Protein AF-A0A2G2ZML7-F1 (afdb_monomer_lite)

Radius of gyration: 21.21 Å; chains: 1; bounding box: 37×50×52 Å

Sequence (142 aa):
MEIAFISLLSDGFGVLRYFAFGKNIKDIITTNLEQGLLSTFIQFSLCKNLFFTFPLMMNPIYELIVRRFCEERYCVWLRWLVVLIVTFIALVVPNFADFLSLVGRSVCIVLGFVLPALFHLISFKDELQWHGLVSDDALIVI

Organism: Capsicum annuum (NCBI:txid4072)

pLDDT: mean 81.9, std 10.49, range [55.62, 96.31]

Secondary structure (DSSP, 8-state):
-HHHHHHHHHHHHHHHHHHHHTT---SSGGGTS-SSHHHHHHHHHHHHHHHHHHHHHHHHHHHHHHHHH-SS---HHHHHHHHHHHHHHHHH-S-HHHHHHHHHHHHHHIIIIIHHHHHHHHHSTTT--HHHHHHHHHHHH-

Structure (mmCIF, N/CA/C/O backbone):
data_AF-A0A2G2ZML7-F1
#
_entry.id   AF-A0A2G2ZML7-F1
#
loop_
_atom_site.group_PDB
_atom_site.id
_atom_site.type_symbol
_atom_site.label_atom_id
_atom_site.label_alt_id
_atom_site.label_comp_id
_atom_site.label_asym_id
_atom_site.label_entity_id
_atom_site.label_seq_id
_atom_site.pdbx_PDB_ins_code
_atom_site.Cartn_x
_atom_site.Cartn_y
_atom_site.Cartn_z
_atom_site.occupancy
_atom_site.B_iso_or_equiv
_atom_site.auth_seq_id
_atom_site.auth_comp_id
_atom_site.auth_asym_id
_atom_site.auth_atom_id
_atom_site.pdbx_PDB_model_num
ATOM 1 N N . MET A 1 1 ? 9.895 -19.271 7.244 1.00 79.12 1 MET A N 1
ATOM 2 C CA . MET A 1 1 ? 9.397 -19.096 8.629 1.00 79.12 1 MET A CA 1
ATOM 3 C C . MET A 1 1 ? 8.696 -17.754 8.808 1.00 79.12 1 MET A C 1
ATOM 5 O O . MET A 1 1 ? 7.611 -17.741 9.365 1.00 79.12 1 MET A O 1
ATOM 9 N N . GLU A 1 2 ? 9.244 -16.657 8.283 1.00 92.31 2 GLU A N 1
ATOM 10 C CA . GLU A 1 2 ? 8.643 -15.316 8.388 1.00 92.31 2 GLU A CA 1
ATOM 11 C C . GLU A 1 2 ? 7.232 -15.209 7.781 1.00 92.31 2 GLU A C 1
ATOM 13 O O . GLU A 1 2 ? 6.314 -14.766 8.461 1.00 92.31 2 GLU A O 1
ATOM 18 N N . ILE A 1 3 ? 7.022 -15.714 6.558 1.00 93.56 3 ILE A N 1
ATOM 19 C CA . ILE A 1 3 ? 5.697 -15.699 5.909 1.00 93.56 3 ILE A CA 1
ATOM 20 C C . ILE A 1 3 ? 4.652 -16.448 6.745 1.00 93.56 3 ILE A C 1
ATOM 22 O O . ILE A 1 3 ? 3.572 -15.925 6.988 1.00 93.56 3 ILE A O 1
ATOM 26 N N . ALA A 1 4 ? 4.999 -17.630 7.262 1.00 94.94 4 ALA A N 1
ATOM 27 C CA . ALA A 1 4 ? 4.101 -18.411 8.113 1.00 94.94 4 ALA A CA 1
ATOM 28 C C . ALA A 1 4 ? 3.732 -17.662 9.405 1.00 94.94 4 ALA A C 1
ATOM 30 O O . ALA A 1 4 ? 2.586 -17.707 9.842 1.00 94.94 4 ALA A O 1
ATOM 31 N N . PHE A 1 5 ? 4.687 -16.941 9.997 1.00 95.94 5 PHE A N 1
ATOM 32 C CA . PHE A 1 5 ? 4.441 -16.120 11.178 1.00 95.94 5 PHE A CA 1
ATOM 33 C C . PHE A 1 5 ? 3.526 -14.922 10.874 1.00 95.94 5 PHE A C 1
ATOM 35 O O . PHE A 1 5 ? 2.570 -14.687 11.609 1.00 95.94 5 PHE A O 1
ATOM 42 N N . ILE A 1 6 ? 3.760 -14.206 9.768 1.00 94.75 6 ILE A N 1
ATOM 43 C CA . ILE A 1 6 ? 2.918 -13.076 9.337 1.00 94.75 6 ILE A CA 1
ATOM 44 C C . ILE A 1 6 ? 1.490 -13.539 9.033 1.00 94.75 6 ILE A C 1
ATOM 46 O O . ILE A 1 6 ? 0.537 -12.864 9.428 1.00 94.75 6 ILE A O 1
ATOM 50 N N . SER A 1 7 ? 1.331 -14.689 8.372 1.00 95.25 7 SER A N 1
ATOM 51 C CA . SER A 1 7 ? 0.021 -15.288 8.106 1.00 95.25 7 SER A CA 1
ATOM 52 C C . SER A 1 7 ? -0.711 -15.607 9.408 1.00 95.25 7 SER A C 1
ATOM 54 O O . SER A 1 7 ? -1.822 -15.128 9.602 1.00 95.25 7 SER A O 1
ATOM 56 N N . LEU A 1 8 ? -0.058 -16.297 10.351 1.00 96.31 8 LEU A N 1
ATOM 57 C CA . LEU A 1 8 ? -0.650 -16.618 11.655 1.00 96.31 8 LEU A CA 1
ATOM 58 C C . LEU A 1 8 ? -1.086 -15.372 12.434 1.00 96.31 8 LEU A C 1
ATOM 60 O O . LEU A 1 8 ? -2.175 -15.351 13.008 1.00 96.31 8 LEU A O 1
ATOM 64 N N . LEU A 1 9 ? -0.255 -14.327 12.452 1.00 95.06 9 LEU A N 1
ATOM 65 C CA . LEU A 1 9 ? -0.594 -13.069 13.115 1.00 95.06 9 LEU A CA 1
ATOM 66 C C . LEU A 1 9 ? -1.783 -12.372 12.449 1.00 95.06 9 LEU A C 1
ATOM 68 O O . LEU A 1 9 ? -2.664 -11.863 13.142 1.00 95.06 9 LEU A O 1
ATOM 72 N N . SER A 1 10 ? -1.808 -12.347 11.117 1.00 92.12 10 SER A N 1
ATOM 73 C CA . SER A 1 10 ? -2.845 -11.662 10.339 1.00 92.12 10 SER A CA 1
ATOM 74 C C . SER A 1 10 ? -4.192 -12.380 10.442 1.00 92.12 10 SER A C 1
ATOM 76 O O . SER A 1 10 ? -5.209 -11.731 10.696 1.00 92.12 10 SER A O 1
ATOM 78 N N . ASP A 1 11 ? -4.189 -13.711 10.342 1.00 94.69 11 ASP A N 1
ATOM 79 C CA . ASP A 1 11 ? -5.372 -14.556 10.517 1.00 94.69 11 ASP A CA 1
ATOM 80 C C . ASP A 1 11 ? -5.903 -14.456 11.949 1.00 94.69 11 ASP A C 1
ATOM 82 O O . ASP A 1 11 ? -7.090 -14.199 12.162 1.00 94.69 11 ASP A O 1
ATOM 86 N N . GLY A 1 12 ? -5.018 -14.563 12.947 1.00 95.44 12 GLY A N 1
ATOM 87 C CA . GLY A 1 12 ? -5.380 -14.411 14.355 1.00 95.44 12 GLY A CA 1
ATOM 88 C C . GLY A 1 12 ? -5.998 -13.043 14.652 1.00 95.44 12 GLY A C 1
ATOM 89 O O . GLY A 1 12 ? -7.045 -12.954 15.295 1.00 95.44 12 GLY A O 1
ATOM 90 N N . PHE A 1 13 ? -5.406 -11.967 14.130 1.00 91.69 13 PHE A N 1
ATOM 91 C CA . PHE A 1 13 ? -5.952 -10.620 14.285 1.00 91.69 13 PHE A CA 1
ATOM 92 C C . PHE A 1 13 ? -7.305 -10.448 13.579 1.00 91.69 13 PHE A C 1
ATOM 94 O O . PHE A 1 13 ? -8.185 -9.758 14.100 1.00 91.69 13 PHE A O 1
ATOM 101 N N . GLY A 1 14 ? -7.501 -11.091 12.425 1.00 90.31 14 GLY A N 1
ATOM 102 C CA . GLY A 1 14 ? -8.784 -11.132 11.721 1.00 90.31 14 GLY A CA 1
ATOM 103 C C . GLY A 1 14 ? -9.878 -11.826 12.535 1.00 90.31 14 GLY A C 1
ATOM 104 O O . GLY A 1 14 ? -10.956 -11.260 12.727 1.00 90.31 14 GLY A O 1
ATOM 105 N N . VAL A 1 15 ? -9.580 -13.006 13.084 1.00 92.75 15 VAL A N 1
ATOM 106 C CA . VAL A 1 15 ? -10.508 -13.782 13.924 1.00 92.75 15 VAL A CA 1
ATOM 107 C C . VAL A 1 15 ? -10.884 -13.010 15.191 1.00 92.75 15 VAL A C 1
ATOM 109 O O . VAL A 1 15 ? -12.066 -12.879 15.506 1.00 92.75 15 VAL A O 1
ATOM 112 N N . LEU A 1 16 ? -9.903 -12.431 15.891 1.00 90.50 16 LEU A N 1
ATOM 113 C CA . LEU A 1 16 ? -10.149 -11.629 17.096 1.00 90.50 16 LEU A CA 1
ATOM 114 C C . LEU A 1 16 ? -11.011 -10.395 16.809 1.00 90.50 16 LEU A C 1
ATOM 116 O O . LEU A 1 16 ? -11.913 -10.077 17.583 1.00 90.50 16 LEU A O 1
ATOM 120 N N . ARG A 1 17 ? -10.780 -9.719 15.678 1.00 86.81 17 ARG A N 1
ATOM 121 C CA . ARG A 1 17 ? -11.600 -8.578 15.248 1.00 86.81 17 ARG A CA 1
ATOM 122 C C . ARG A 1 17 ? -13.051 -8.989 15.012 1.00 86.81 17 ARG A C 1
ATOM 124 O O . ARG A 1 17 ? 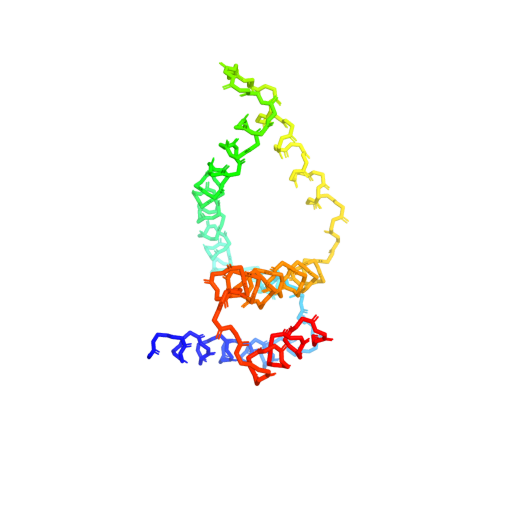-13.954 -8.252 15.407 1.00 86.81 17 ARG A O 1
ATOM 131 N N . TYR A 1 18 ? -13.264 -10.159 14.408 1.00 88.94 18 TYR A N 1
ATOM 132 C CA . TYR A 1 18 ? -14.600 -10.705 14.199 1.00 88.94 18 TYR A CA 1
ATOM 133 C C . TYR A 1 18 ? -15.314 -11.016 15.514 1.00 88.94 18 TYR A C 1
ATOM 135 O O . TYR A 1 18 ? -16.462 -10.616 15.694 1.00 88.94 18 TYR A O 1
ATOM 143 N N . PHE A 1 19 ? -14.623 -11.648 16.464 1.00 89.12 19 PHE A N 1
ATOM 144 C CA . PHE A 1 19 ? -15.190 -11.914 17.786 1.00 89.12 19 PHE A CA 1
ATOM 145 C C . PHE A 1 19 ? -15.514 -10.637 18.574 1.00 89.12 19 PHE A C 1
ATOM 147 O O . PHE A 1 19 ? -16.529 -10.606 19.264 1.00 89.12 19 PHE A O 1
ATOM 154 N N . ALA A 1 20 ? -14.694 -9.586 18.469 1.00 86.94 20 ALA A N 1
ATOM 155 C CA . ALA A 1 20 ? -14.873 -8.356 19.242 1.00 86.94 20 ALA A CA 1
ATOM 156 C C . ALA A 1 20 ? -16.012 -7.452 18.730 1.00 86.94 20 ALA A C 1
ATOM 158 O O . ALA A 1 20 ? -16.756 -6.897 19.533 1.00 86.94 20 ALA A O 1
ATOM 159 N N . PHE A 1 21 ? -16.155 -7.290 17.410 1.00 83.38 21 PHE A N 1
ATOM 160 C CA . PHE A 1 21 ? -17.102 -6.331 16.809 1.00 83.38 21 PHE A CA 1
ATOM 161 C C . PHE A 1 21 ? -18.272 -6.996 16.061 1.00 83.38 21 PHE A C 1
ATOM 163 O O . PHE A 1 21 ? -19.218 -6.323 15.637 1.00 83.38 21 PHE A O 1
ATOM 170 N N . GLY A 1 22 ? -18.242 -8.323 15.909 1.00 83.50 22 GLY A N 1
ATOM 171 C CA . GLY A 1 22 ? -19.307 -9.100 15.282 1.00 83.50 22 GLY A CA 1
ATOM 172 C C . GLY A 1 22 ? -19.584 -8.673 13.839 1.00 83.50 22 GLY A C 1
ATOM 173 O O . GLY A 1 22 ? -18.677 -8.501 13.033 1.00 83.50 22 GLY A O 1
ATOM 174 N N . LYS A 1 23 ? -20.863 -8.495 13.489 1.00 78.31 23 LYS A N 1
ATOM 175 C CA . LYS A 1 23 ? -21.285 -8.100 12.131 1.00 78.31 23 LYS A CA 1
ATOM 176 C C . LYS A 1 23 ? -21.077 -6.611 11.811 1.00 78.31 23 LYS A C 1
ATOM 178 O O . LYS A 1 23 ? -21.222 -6.235 10.655 1.00 78.31 23 LYS A O 1
ATOM 183 N N . ASN A 1 24 ? -20.737 -5.7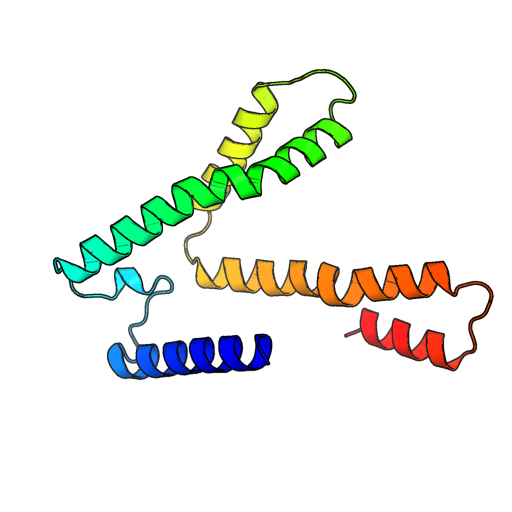72 12.793 1.00 77.06 24 ASN A N 1
ATOM 184 C CA . ASN A 1 24 ? -20.618 -4.316 12.632 1.00 77.06 24 ASN A CA 1
ATOM 185 C C . ASN A 1 24 ? -19.160 -3.864 12.439 1.00 77.06 24 ASN A C 1
ATOM 187 O O . ASN A 1 24 ? -18.734 -2.866 13.013 1.00 77.06 24 ASN A O 1
ATOM 191 N N . ILE A 1 25 ? -18.368 -4.608 11.664 1.00 81.88 25 ILE A N 1
ATOM 192 C CA . ILE A 1 25 ? -16.968 -4.262 11.388 1.00 81.88 25 ILE A CA 1
ATOM 193 C C . ILE A 1 25 ? -16.921 -3.326 10.184 1.00 81.88 25 ILE A C 1
ATOM 195 O O . ILE A 1 25 ? -17.152 -3.749 9.057 1.00 81.88 25 ILE A O 1
ATOM 199 N N . LYS A 1 26 ? -16.571 -2.062 10.410 1.00 81.44 26 LYS A N 1
ATOM 200 C CA . LYS A 1 26 ? -16.138 -1.150 9.339 1.00 81.44 26 LYS A CA 1
ATOM 201 C C . LYS A 1 26 ? -14.786 -1.569 8.753 1.00 81.44 26 LYS A C 1
ATOM 203 O O . LYS A 1 26 ? -13.922 -2.041 9.496 1.00 81.44 26 LYS A O 1
ATOM 208 N N . ASP A 1 27 ? -14.583 -1.276 7.469 1.00 81.81 27 ASP A N 1
ATOM 209 C CA . ASP A 1 27 ? -13.356 -1.533 6.697 1.00 81.81 27 ASP A CA 1
ATOM 210 C C . ASP A 1 27 ? -12.070 -1.136 7.435 1.00 81.81 27 ASP A C 1
ATOM 212 O O . ASP A 1 27 ? -11.086 -1.879 7.465 1.00 81.81 27 ASP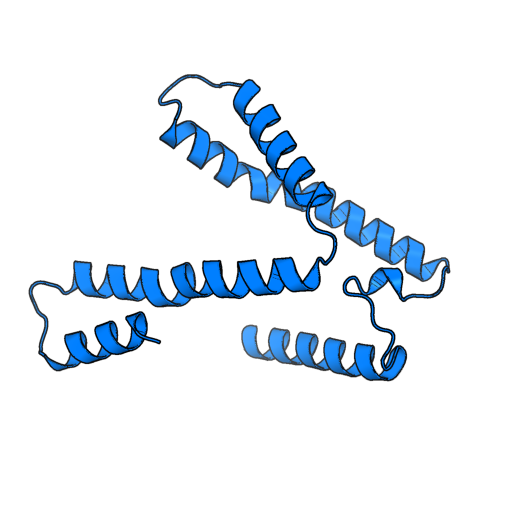 A O 1
ATOM 216 N N . ILE A 1 28 ? -12.083 0.038 8.073 1.00 83.19 28 ILE A N 1
ATOM 217 C CA . ILE A 1 28 ? -10.955 0.557 8.845 1.00 83.19 28 ILE A CA 1
ATOM 218 C C . ILE A 1 28 ? -11.166 0.208 10.317 1.00 83.19 28 ILE A C 1
ATOM 220 O O . ILE A 1 28 ? -12.011 0.801 10.993 1.00 83.19 28 ILE A O 1
ATOM 224 N N . ILE A 1 29 ? -10.350 -0.714 10.842 1.00 79.12 29 ILE A N 1
ATOM 225 C CA . ILE A 1 29 ? -10.504 -1.239 12.208 1.00 79.12 29 ILE A CA 1
ATOM 226 C C . ILE A 1 29 ? -10.563 -0.134 13.272 1.00 79.12 29 ILE A C 1
ATOM 228 O O . ILE A 1 29 ? -11.397 -0.205 14.169 1.00 79.12 29 ILE A O 1
ATOM 232 N N . THR A 1 30 ? -9.749 0.918 13.143 1.00 78.81 30 THR A N 1
ATOM 233 C CA . THR A 1 30 ? -9.660 2.009 14.127 1.00 78.81 30 THR A CA 1
ATOM 234 C C . THR A 1 30 ? -10.928 2.843 14.253 1.00 78.81 30 THR A C 1
ATOM 236 O O . THR A 1 30 ? -11.118 3.492 15.277 1.00 78.81 30 THR A O 1
ATOM 239 N N . THR A 1 31 ? -11.816 2.788 13.259 1.00 78.69 31 THR A N 1
ATOM 240 C CA . THR A 1 31 ? -13.111 3.485 13.280 1.00 78.69 31 THR A CA 1
ATOM 241 C C . THR A 1 31 ? -14.212 2.713 14.015 1.00 78.69 31 THR A C 1
ATOM 243 O O . THR A 1 31 ? -15.292 3.268 14.237 1.00 78.69 31 THR A O 1
ATOM 246 N N . ASN A 1 32 ? -13.956 1.446 14.375 1.00 80.00 32 ASN A N 1
ATOM 247 C CA . ASN A 1 32 ? -14.845 0.631 15.210 1.00 80.00 32 ASN A CA 1
ATOM 248 C C . ASN A 1 32 ? -14.481 0.690 16.696 1.00 80.00 32 ASN A C 1
ATOM 250 O O . ASN A 1 32 ? -15.330 0.373 17.522 1.00 80.00 32 ASN A O 1
ATOM 254 N N . LEU A 1 33 ? -13.247 1.076 17.050 1.00 78.38 33 LEU A N 1
ATOM 255 C CA . LEU A 1 33 ? -12.873 1.224 18.456 1.00 78.38 33 LEU A CA 1
ATOM 256 C C . LEU A 1 33 ? -13.682 2.351 19.101 1.00 78.38 33 LEU A C 1
ATOM 258 O O . LEU A 1 33 ? -13.825 3.431 18.523 1.00 78.38 33 LEU A O 1
ATOM 262 N N . GLU A 1 34 ? -14.147 2.114 20.328 1.00 74.88 34 GLU A N 1
ATOM 263 C CA . GLU A 1 34 ? -14.745 3.160 21.152 1.00 74.88 34 GLU A CA 1
ATOM 264 C C . GLU A 1 34 ? -13.777 4.344 21.296 1.00 74.88 34 GLU A C 1
ATOM 266 O O . GLU A 1 34 ? -12.551 4.183 21.362 1.00 74.88 34 GLU A O 1
ATOM 271 N N . GLN A 1 35 ? -14.332 5.557 21.309 1.00 73.25 35 GLN A N 1
ATOM 272 C CA . GLN A 1 35 ? -13.559 6.791 21.414 1.00 73.25 35 GLN A CA 1
ATOM 273 C C . GLN A 1 35 ? -12.955 6.910 22.819 1.00 73.25 35 GLN A C 1
ATOM 275 O O . GLN A 1 35 ? -13.544 7.482 23.730 1.00 73.25 35 GLN A O 1
ATOM 280 N N . GLY A 1 36 ? -11.761 6.346 22.986 1.00 82.94 36 GLY A N 1
ATOM 281 C CA . GLY A 1 36 ? -10.956 6.424 24.200 1.00 82.94 36 GLY A CA 1
ATOM 282 C C . GLY A 1 36 ? -9.512 6.823 23.906 1.00 82.94 36 GLY A C 1
ATOM 283 O O . GLY A 1 36 ? -9.063 6.815 22.758 1.00 82.94 36 GLY A O 1
ATOM 284 N N . LEU A 1 37 ? -8.753 7.124 24.964 1.00 85.00 37 LEU A N 1
ATOM 285 C CA . LEU A 1 37 ? -7.349 7.553 24.870 1.00 85.00 37 LEU A CA 1
ATOM 286 C C . LEU A 1 37 ? -6.470 6.561 24.088 1.00 85.00 37 LEU A C 1
ATOM 288 O O . LEU A 1 37 ? -5.595 6.974 23.329 1.00 85.00 37 LEU A O 1
ATOM 292 N N . LEU A 1 38 ? -6.737 5.259 24.229 1.00 86.00 38 LEU A N 1
ATOM 293 C CA . LEU A 1 38 ? -6.026 4.207 23.500 1.00 86.00 38 LEU A CA 1
ATOM 294 C C . LEU A 1 38 ? -6.291 4.263 21.989 1.00 86.00 38 LEU A C 1
ATOM 296 O O . LEU A 1 38 ? -5.350 4.151 21.207 1.00 86.00 38 LEU A O 1
ATOM 300 N N . SER A 1 39 ? -7.540 4.494 21.571 1.00 86.62 39 SER A N 1
ATOM 301 C CA . SER A 1 39 ? -7.892 4.625 20.150 1.00 86.62 39 SER A CA 1
ATOM 302 C C . SER A 1 39 ? -7.191 5.835 19.527 1.00 86.62 39 SER A C 1
ATOM 304 O O . SER A 1 39 ? -6.567 5.713 18.473 1.00 86.62 39 SER A O 1
ATOM 306 N N . THR A 1 40 ? -7.174 6.972 20.230 1.00 88.31 40 THR A N 1
ATOM 307 C CA . THR A 1 40 ? -6.456 8.179 19.791 1.00 88.31 40 THR A CA 1
ATOM 308 C C . THR A 1 40 ? -4.954 7.937 19.655 1.00 88.31 40 THR A C 1
ATOM 310 O O . THR A 1 40 ? -4.354 8.352 18.665 1.00 88.31 40 THR A O 1
ATOM 313 N N . PHE A 1 41 ? -4.332 7.235 20.607 1.00 92.00 41 PHE A N 1
ATOM 314 C CA . PHE A 1 41 ? -2.905 6.912 20.537 1.00 92.00 41 PHE A CA 1
ATOM 315 C C . PHE A 1 41 ? -2.575 5.997 19.348 1.00 92.00 41 PHE A C 1
ATOM 317 O O . PHE A 1 41 ? -1.614 6.251 18.619 1.00 92.00 41 PHE A O 1
ATOM 324 N N . ILE A 1 42 ? -3.399 4.970 19.108 1.00 91.06 42 ILE A N 1
ATOM 325 C CA . ILE A 1 42 ? -3.247 4.061 17.965 1.00 91.06 42 ILE A CA 1
ATOM 326 C C . ILE A 1 42 ? -3.393 4.830 16.649 1.00 91.06 42 ILE A C 1
ATOM 328 O O . ILE A 1 42 ? -2.530 4.720 15.780 1.00 91.06 42 ILE A O 1
ATOM 332 N N . GLN A 1 43 ? -4.441 5.645 16.507 1.00 90.12 43 GLN A N 1
ATOM 333 C CA . GLN A 1 43 ? -4.659 6.456 15.306 1.00 90.12 43 GLN A CA 1
ATOM 334 C C . GLN A 1 43 ? -3.512 7.440 15.073 1.00 90.12 43 GLN A C 1
ATOM 336 O O . GLN A 1 43 ? -3.027 7.562 13.954 1.00 90.12 43 GLN A O 1
ATOM 341 N N . PHE A 1 44 ? -3.012 8.089 16.123 1.00 92.25 44 PHE A N 1
ATOM 342 C CA . PHE A 1 44 ? -1.870 8.990 16.016 1.00 92.25 44 PHE A CA 1
ATOM 343 C C . PHE A 1 44 ? -0.589 8.271 15.579 1.00 92.25 44 PHE A C 1
ATOM 345 O O . PHE A 1 44 ? 0.148 8.786 14.738 1.00 92.25 44 PHE A O 1
ATOM 352 N N . SER A 1 45 ? -0.338 7.070 16.108 1.00 92.62 45 SER A N 1
ATOM 353 C CA . SER A 1 45 ? 0.785 6.226 15.689 1.00 92.62 45 SER A CA 1
ATOM 354 C C . SER A 1 45 ? 0.672 5.830 14.213 1.00 92.62 45 SER A C 1
ATOM 356 O O . SER A 1 45 ? 1.631 5.990 13.458 1.00 92.62 45 SER A O 1
ATOM 358 N N . LEU A 1 46 ? -0.519 5.412 13.770 1.00 91.00 46 LEU A N 1
ATOM 359 C CA . LEU A 1 46 ? -0.789 5.082 12.368 1.00 91.00 46 LEU A CA 1
ATOM 360 C C . LEU A 1 46 ? -0.612 6.296 11.450 1.00 91.00 46 LEU A C 1
ATOM 362 O O . LEU A 1 46 ? 0.043 6.185 10.417 1.00 91.00 46 LEU A O 1
ATOM 366 N N . CYS A 1 47 ? -1.123 7.466 11.839 1.00 90.75 47 CYS A N 1
ATOM 367 C CA . CYS A 1 47 ? -0.951 8.703 11.079 1.00 90.75 47 CYS A CA 1
ATOM 368 C C . CYS A 1 47 ? 0.525 9.088 10.954 1.00 90.75 47 CYS A C 1
ATOM 370 O O . CYS A 1 47 ? 0.982 9.429 9.864 1.00 90.75 47 CYS A O 1
ATOM 372 N N . LYS A 1 48 ? 1.292 9.001 12.049 1.00 94.00 48 LYS A N 1
ATOM 373 C CA . LYS A 1 48 ? 2.740 9.240 12.018 1.00 94.00 48 LYS A CA 1
ATOM 374 C C . LYS A 1 48 ? 3.452 8.259 11.096 1.00 94.00 48 LYS A C 1
ATOM 376 O O . LYS A 1 48 ? 4.264 8.686 10.284 1.00 94.00 48 LYS A O 1
ATOM 381 N N . ASN A 1 49 ? 3.147 6.969 11.206 1.00 93.56 49 ASN A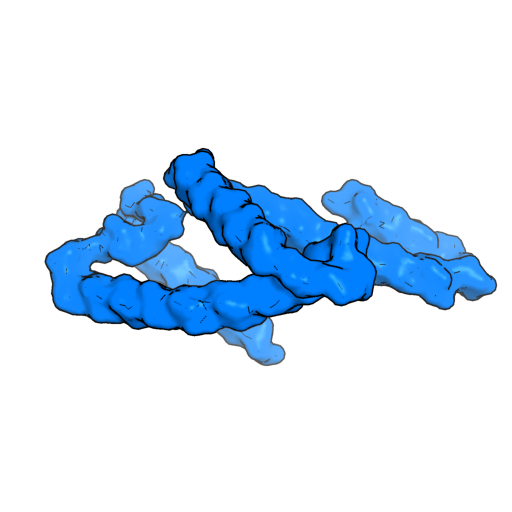 N 1
ATOM 382 C CA . ASN A 1 49 ? 3.739 5.946 10.352 1.00 93.56 49 ASN A CA 1
ATOM 383 C C . ASN A 1 49 ? 3.458 6.234 8.871 1.00 93.56 49 ASN A C 1
ATOM 385 O O . ASN A 1 49 ? 4.394 6.329 8.082 1.00 93.56 49 ASN A O 1
ATOM 389 N N . LEU A 1 50 ? 2.195 6.482 8.518 1.00 91.06 50 LEU A N 1
ATOM 390 C CA . LEU A 1 50 ? 1.798 6.760 7.141 1.00 91.06 50 LEU A CA 1
ATOM 391 C C . LEU A 1 50 ? 2.450 8.039 6.600 1.00 91.06 50 LEU A C 1
ATOM 393 O O . LEU A 1 50 ? 2.876 8.061 5.449 1.00 91.06 50 LEU A O 1
ATOM 397 N N . PHE A 1 51 ? 2.596 9.076 7.430 1.00 91.62 51 PHE A N 1
ATOM 398 C CA . PHE A 1 51 ? 3.276 10.315 7.048 1.00 91.62 51 PHE A CA 1
ATOM 399 C C . PHE A 1 51 ? 4.742 10.093 6.651 1.00 91.62 51 PHE A C 1
ATOM 401 O O . PHE A 1 51 ? 5.219 10.733 5.719 1.00 91.62 51 PHE A O 1
ATOM 408 N N . PHE A 1 52 ? 5.453 9.178 7.315 1.00 91.75 52 PHE A N 1
ATOM 409 C CA . PHE A 1 52 ? 6.834 8.842 6.952 1.00 91.75 52 PHE A CA 1
ATOM 410 C C . PHE A 1 52 ? 6.916 7.853 5.790 1.00 91.75 52 PHE A C 1
ATOM 412 O O . PHE A 1 52 ? 7.769 7.993 4.914 1.00 91.75 52 PHE A O 1
ATOM 419 N N . THR A 1 53 ? 6.027 6.865 5.753 1.00 91.62 53 THR A N 1
ATOM 420 C CA . THR A 1 53 ? 6.037 5.826 4.722 1.00 91.62 53 THR A CA 1
ATOM 421 C C . THR A 1 53 ? 5.580 6.355 3.361 1.00 91.62 53 THR A C 1
ATOM 423 O O . THR A 1 53 ? 6.122 5.946 2.335 1.00 91.62 53 THR A O 1
ATOM 426 N N . PHE A 1 54 ? 4.635 7.299 3.325 1.00 89.06 54 PHE A N 1
ATOM 427 C CA . PHE A 1 54 ? 4.071 7.813 2.076 1.00 89.06 54 PHE A CA 1
ATOM 428 C C . PHE A 1 54 ? 5.114 8.497 1.164 1.00 89.06 54 PHE A C 1
ATOM 430 O O . PHE A 1 54 ? 5.206 8.111 -0.002 1.00 89.06 54 PHE A O 1
ATOM 437 N N . PRO A 1 55 ? 5.963 9.433 1.641 1.00 86.56 55 PRO A N 1
ATOM 438 C CA . PRO A 1 55 ? 7.039 10.005 0.830 1.00 86.56 55 PRO A CA 1
ATOM 439 C C . PRO A 1 55 ? 8.059 8.966 0.359 1.00 86.56 55 PRO A C 1
ATOM 441 O O . PRO A 1 55 ? 8.520 9.040 -0.779 1.00 86.56 55 PRO A O 1
ATOM 444 N N . LEU A 1 56 ? 8.393 7.993 1.215 1.00 89.50 56 LEU A N 1
ATOM 445 C CA . LEU A 1 56 ? 9.348 6.934 0.887 1.00 89.50 56 LEU A CA 1
ATOM 446 C C . LEU A 1 56 ? 8.833 6.049 -0.256 1.00 89.50 56 LEU A C 1
ATOM 448 O O . LEU A 1 56 ? 9.577 5.780 -1.195 1.00 89.50 56 LEU A O 1
ATOM 452 N N . MET A 1 57 ? 7.557 5.654 -0.222 1.00 88.75 57 MET A N 1
ATOM 453 C CA . MET A 1 57 ? 6.927 4.883 -1.302 1.00 88.75 57 MET A CA 1
ATOM 454 C C . MET A 1 57 ? 6.694 5.715 -2.571 1.00 88.75 57 MET A C 1
ATOM 456 O O . MET A 1 57 ? 6.755 5.181 -3.675 1.00 88.75 57 MET A O 1
ATOM 460 N N . MET A 1 58 ? 6.457 7.023 -2.440 1.00 86.62 58 MET A N 1
ATOM 461 C CA . MET A 1 58 ? 6.256 7.918 -3.585 1.00 86.62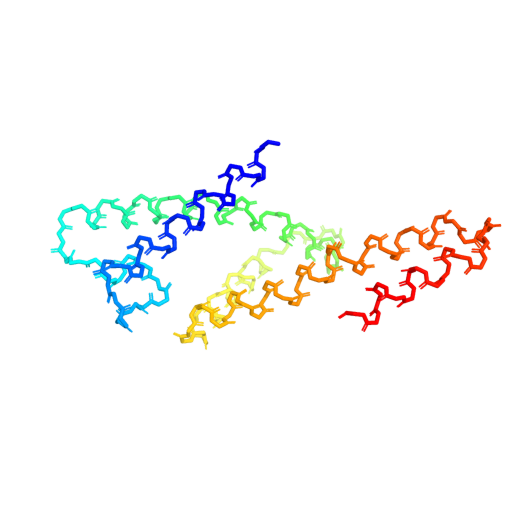 58 MET A CA 1
ATOM 462 C C . MET A 1 58 ? 7.538 8.239 -4.351 1.00 86.62 58 MET A C 1
ATOM 464 O O . MET A 1 58 ? 7.466 8.571 -5.533 1.00 86.62 58 MET A O 1
ATOM 468 N N . ASN A 1 59 ? 8.706 8.132 -3.717 1.00 86.94 59 ASN A N 1
ATOM 469 C CA . ASN A 1 59 ? 9.986 8.424 -4.357 1.00 86.94 59 ASN A CA 1
ATOM 470 C C . ASN A 1 59 ? 10.252 7.594 -5.635 1.00 86.94 59 ASN A C 1
ATOM 472 O O . ASN A 1 59 ? 10.472 8.207 -6.682 1.00 86.94 59 ASN A O 1
ATOM 476 N N . PRO A 1 60 ? 10.180 6.245 -5.618 1.00 87.94 60 PRO A N 1
ATOM 477 C CA . PRO A 1 60 ? 10.368 5.456 -6.836 1.00 87.94 60 PRO A CA 1
ATOM 478 C C . PRO A 1 60 ? 9.287 5.740 -7.885 1.00 87.94 60 PRO A C 1
ATOM 480 O O . PRO A 1 60 ? 9.585 5.767 -9.073 1.00 87.94 60 PRO A O 1
ATOM 483 N N . ILE A 1 61 ? 8.043 6.008 -7.474 1.00 86.25 61 ILE A N 1
ATOM 484 C CA . ILE A 1 61 ? 6.952 6.337 -8.405 1.00 86.25 61 ILE A CA 1
ATOM 485 C C . ILE A 1 61 ? 7.269 7.638 -9.148 1.00 86.25 61 ILE A C 1
ATOM 487 O O . ILE A 1 61 ? 7.176 7.691 -10.372 1.00 86.25 61 ILE A O 1
ATOM 491 N N . TYR A 1 62 ? 7.685 8.677 -8.421 1.00 83.31 62 TYR A N 1
ATOM 492 C CA . TYR A 1 62 ? 8.086 9.946 -9.019 1.00 83.31 62 TYR A CA 1
ATOM 493 C C . TYR A 1 62 ? 9.246 9.758 -9.998 1.00 83.31 62 TYR A C 1
ATOM 495 O O . TYR A 1 62 ? 9.183 10.245 -11.124 1.00 83.31 62 TYR A O 1
ATOM 503 N N . GLU A 1 63 ? 10.271 9.005 -9.602 1.00 84.88 63 GLU A N 1
ATOM 504 C CA . GLU A 1 63 ? 11.417 8.718 -10.460 1.00 84.88 63 GLU A CA 1
ATOM 505 C C . GLU A 1 63 ? 11.011 7.978 -11.745 1.00 84.88 63 GLU A C 1
ATOM 507 O O . GLU A 1 63 ? 11.458 8.349 -12.829 1.00 84.88 63 GLU A O 1
ATOM 512 N N . LEU A 1 64 ? 10.118 6.986 -11.656 1.00 85.88 64 LEU A N 1
ATOM 513 C CA . LEU A 1 64 ? 9.609 6.252 -12.818 1.00 85.88 64 LEU A CA 1
ATOM 514 C C . LEU A 1 64 ? 8.818 7.150 -13.776 1.00 85.88 64 LEU A C 1
ATOM 516 O O . LEU A 1 64 ? 8.991 7.047 -14.991 1.00 85.88 64 LEU A O 1
ATOM 520 N N . ILE A 1 65 ? 7.965 8.037 -13.253 1.00 84.06 65 ILE A N 1
ATOM 521 C CA . ILE A 1 65 ? 7.170 8.943 -14.092 1.00 84.06 65 ILE A CA 1
ATOM 522 C C . ILE A 1 65 ? 8.080 9.981 -14.757 1.00 84.06 65 ILE A C 1
ATOM 524 O O . ILE A 1 65 ? 7.937 10.217 -15.956 1.00 84.06 65 ILE A O 1
ATOM 528 N N . VAL A 1 66 ? 9.044 10.557 -14.025 1.00 82.06 66 VAL A N 1
ATOM 529 C CA . VAL A 1 66 ? 10.029 11.487 -14.604 1.00 82.06 66 VAL A CA 1
ATOM 530 C C . VAL A 1 66 ? 10.825 10.788 -15.699 1.00 82.06 66 VAL A C 1
ATOM 532 O O . VAL A 1 66 ? 10.818 11.265 -16.825 1.00 82.06 66 VAL A O 1
ATOM 535 N N . ARG A 1 67 ? 11.414 9.618 -15.428 1.00 81.69 67 ARG A N 1
ATOM 536 C CA . ARG A 1 67 ? 12.175 8.853 -16.431 1.00 81.69 67 ARG A CA 1
ATOM 537 C C . ARG A 1 67 ? 11.352 8.519 -17.679 1.00 81.69 67 ARG A C 1
ATOM 539 O O . ARG A 1 67 ? 11.908 8.463 -18.768 1.00 81.69 67 ARG A O 1
ATOM 546 N N . ARG A 1 68 ? 10.042 8.276 -17.541 1.00 80.19 68 ARG A N 1
ATOM 547 C CA . ARG A 1 68 ? 9.161 7.940 -18.671 1.00 80.19 68 ARG A CA 1
ATOM 548 C C . ARG A 1 68 ? 8.725 9.158 -19.490 1.00 80.19 68 ARG A C 1
ATOM 550 O O . ARG A 1 68 ? 8.575 9.023 -20.699 1.00 80.19 68 ARG A O 1
ATOM 557 N N . PHE A 1 69 ? 8.458 10.296 -18.850 1.00 75.06 69 PHE A N 1
ATOM 558 C CA . PHE A 1 69 ? 7.811 11.454 -19.491 1.00 75.06 69 PHE A CA 1
ATOM 559 C C . PHE A 1 69 ? 8.706 12.688 -19.648 1.00 75.06 69 PHE A C 1
ATOM 561 O O . PHE A 1 69 ? 8.383 13.580 -20.427 1.00 75.06 69 PHE A O 1
ATOM 568 N N . CYS A 1 70 ? 9.796 12.791 -18.898 1.00 69.56 70 CYS A N 1
ATOM 569 C CA . CYS A 1 70 ? 10.685 13.946 -18.871 1.00 69.56 70 CYS A CA 1
ATOM 570 C C . CYS A 1 70 ? 12.125 13.443 -18.809 1.00 69.56 70 CYS A C 1
ATOM 572 O O . CYS A 1 70 ? 12.686 13.315 -17.726 1.00 69.56 70 CYS A O 1
ATOM 574 N N . GLU A 1 71 ? 12.719 13.172 -19.974 1.00 66.19 71 GLU A N 1
ATOM 575 C CA . GLU A 1 71 ? 14.070 12.603 -20.053 1.00 66.19 71 GLU A CA 1
ATOM 576 C C . GLU A 1 71 ? 15.120 13.442 -19.305 1.00 66.19 71 GLU A C 1
ATOM 578 O O . GLU A 1 71 ? 16.032 12.844 -18.752 1.00 66.19 71 GLU A O 1
ATOM 583 N N . GLU A 1 72 ? 14.973 14.774 -19.170 1.00 58.06 72 GLU A N 1
ATOM 584 C CA . GLU A 1 72 ? 16.000 15.599 -18.493 1.00 58.06 72 GLU A CA 1
ATOM 585 C C . GLU A 1 72 ? 15.517 16.838 -17.700 1.00 58.06 72 GLU A C 1
ATOM 587 O O . GLU A 1 72 ? 16.336 17.573 -17.144 1.00 58.06 72 GLU A O 1
ATOM 592 N N . ARG A 1 73 ? 14.207 17.120 -17.589 1.00 64.25 73 ARG A N 1
ATOM 593 C CA . ARG A 1 73 ? 13.716 18.314 -16.857 1.00 64.25 73 ARG A CA 1
ATOM 594 C C . ARG A 1 73 ? 12.986 17.931 -15.571 1.00 64.25 73 ARG A C 1
ATOM 596 O O . ARG A 1 73 ? 11.934 17.302 -15.605 1.00 64.25 73 ARG A O 1
ATOM 603 N N . TYR A 1 74 ? 13.504 18.392 -14.431 1.00 62.91 74 TYR A N 1
ATOM 604 C CA . TYR A 1 74 ? 12.826 18.301 -13.135 1.00 62.91 74 TYR A CA 1
ATOM 605 C C . TYR A 1 74 ? 11.561 19.176 -13.124 1.00 62.91 74 TYR A C 1
ATOM 607 O O . TYR A 1 74 ? 11.599 20.364 -12.799 1.00 62.91 74 TYR A O 1
ATOM 615 N N . CYS A 1 75 ? 10.418 18.595 -13.483 1.00 66.75 75 CYS A N 1
ATOM 616 C CA . CYS A 1 75 ? 9.129 19.278 -13.445 1.00 66.75 75 CYS A CA 1
ATOM 617 C C . CYS A 1 75 ? 8.481 19.142 -12.061 1.00 66.75 75 CYS A C 1
ATOM 619 O O . CYS A 1 75 ? 7.819 18.151 -11.762 1.00 66.75 75 CYS A O 1
ATOM 621 N N . VAL A 1 76 ? 8.580 20.191 -11.238 1.00 74.19 76 VAL A N 1
ATOM 622 C CA . VAL A 1 76 ? 7.859 20.300 -9.948 1.00 74.19 76 VAL A CA 1
ATOM 623 C C . VAL A 1 76 ? 6.339 20.126 -10.128 1.00 74.19 76 VAL A C 1
ATOM 625 O O . VAL A 1 76 ? 5.661 19.601 -9.247 1.00 74.19 76 VAL A O 1
ATOM 628 N N . TRP A 1 77 ? 5.812 20.486 -11.302 1.00 77.19 77 TRP A N 1
ATOM 629 C CA . TRP A 1 77 ? 4.424 20.251 -11.717 1.00 77.19 77 TRP A CA 1
ATOM 630 C C . TRP A 1 77 ? 3.994 18.783 -11.638 1.00 77.19 77 TRP A C 1
ATOM 632 O O . TRP A 1 77 ? 2.863 18.496 -11.253 1.00 77.19 77 TRP A O 1
ATOM 642 N N . LEU A 1 78 ? 4.898 17.848 -11.933 1.00 77.56 78 LEU A N 1
ATOM 643 C CA . LEU A 1 78 ? 4.606 16.419 -11.886 1.00 77.56 78 LEU A CA 1
ATOM 644 C C . LEU A 1 78 ? 4.324 15.953 -10.452 1.00 77.56 78 LEU A C 1
ATOM 646 O O . LEU A 1 78 ? 3.450 15.124 -10.224 1.00 77.56 78 LEU A O 1
ATOM 650 N N . ARG A 1 79 ? 5.012 16.539 -9.465 1.00 80.94 79 ARG A N 1
ATOM 651 C CA . ARG A 1 79 ? 4.785 16.241 -8.046 1.00 80.94 79 ARG A CA 1
ATOM 652 C C . ARG A 1 79 ? 3.396 16.694 -7.599 1.00 80.94 79 ARG A C 1
ATOM 654 O O . ARG A 1 79 ? 2.704 15.938 -6.926 1.00 80.94 79 ARG A O 1
ATOM 661 N N . TRP A 1 80 ? 2.975 17.890 -8.010 1.00 84.31 80 TRP A N 1
ATOM 662 C CA . TRP A 1 80 ? 1.618 18.388 -7.759 1.00 84.31 80 TRP A CA 1
ATOM 663 C C . TRP A 1 80 ? 0.555 17.523 -8.430 1.00 84.31 80 TRP A C 1
ATOM 665 O O . TRP A 1 80 ? -0.455 17.214 -7.806 1.00 84.31 80 TRP A O 1
ATOM 675 N N . LEU A 1 81 ? 0.807 17.084 -9.664 1.00 84.62 81 LEU A N 1
ATOM 676 C CA . LEU A 1 81 ? -0.093 16.204 -10.401 1.00 84.62 81 LEU A CA 1
ATOM 677 C C . LEU A 1 81 ? -0.243 14.835 -9.720 1.00 84.62 81 LEU A C 1
ATOM 679 O O . LEU A 1 81 ? -1.364 14.376 -9.533 1.00 84.62 81 LEU A O 1
ATOM 683 N N . VAL A 1 82 ? 0.855 14.214 -9.275 1.00 83.25 82 VAL A N 1
ATOM 684 C CA . VAL A 1 82 ? 0.811 12.938 -8.535 1.00 83.25 82 VAL A CA 1
ATOM 685 C C . VAL A 1 82 ? 0.040 13.087 -7.224 1.00 83.25 82 VAL A C 1
ATOM 687 O O . VAL A 1 82 ? -0.825 12.263 -6.931 1.00 83.25 82 VAL A O 1
ATOM 690 N N . VAL A 1 83 ? 0.298 14.149 -6.454 1.00 86.38 83 VAL A N 1
ATOM 691 C CA . VAL A 1 83 ? -0.440 14.408 -5.207 1.00 86.38 83 VAL A CA 1
ATOM 692 C C . VAL A 1 83 ? -1.926 14.625 -5.494 1.00 86.38 83 VAL A C 1
ATOM 694 O O . VAL A 1 83 ? -2.755 14.024 -4.818 1.00 86.38 83 VAL A O 1
ATOM 697 N N . LEU A 1 84 ? -2.275 15.399 -6.528 1.00 87.44 84 LEU A N 1
ATOM 698 C CA . LEU A 1 84 ? -3.668 15.609 -6.925 1.00 87.44 84 LEU A CA 1
ATOM 699 C C . LEU A 1 84 ? -4.368 14.312 -7.320 1.00 87.44 84 LEU A C 1
ATOM 701 O O . LEU A 1 84 ? -5.500 14.100 -6.900 1.00 87.44 84 LEU A O 1
ATOM 705 N N . ILE A 1 85 ? -3.712 13.438 -8.087 1.00 87.00 85 ILE A N 1
ATOM 706 C CA . ILE A 1 85 ? -4.283 12.141 -8.472 1.00 87.00 85 ILE A CA 1
ATOM 707 C C . ILE A 1 85 ? -4.541 11.286 -7.230 1.00 87.00 85 ILE A C 1
ATOM 709 O O . ILE A 1 85 ? -5.626 10.732 -7.086 1.00 87.00 85 ILE A O 1
ATOM 713 N N . VAL A 1 86 ? -3.583 11.211 -6.302 1.00 86.25 86 VAL A N 1
ATOM 714 C CA . VAL A 1 86 ? -3.744 10.441 -5.059 1.00 86.25 86 VAL A CA 1
ATOM 715 C C . VAL A 1 86 ? -4.877 11.006 -4.204 1.00 86.25 86 VAL A C 1
ATOM 717 O O . VAL A 1 86 ? -5.705 10.245 -3.707 1.00 86.25 86 VAL A O 1
ATOM 720 N N . THR A 1 87 ? -4.958 12.331 -4.061 1.00 86.75 87 THR A N 1
ATOM 721 C CA . THR A 1 87 ? -6.059 12.989 -3.347 1.00 86.75 87 THR A CA 1
ATOM 722 C C . THR A 1 87 ? -7.396 12.740 -4.036 1.00 86.75 87 THR A C 1
ATOM 724 O O . THR A 1 87 ? -8.378 12.448 -3.364 1.00 86.75 87 THR A O 1
ATOM 727 N N . PHE A 1 88 ? -7.447 12.797 -5.365 1.00 89.12 88 PHE A N 1
ATOM 728 C CA . PHE A 1 88 ? -8.661 12.522 -6.125 1.00 89.12 88 PHE A CA 1
ATOM 729 C C . PHE A 1 88 ? -9.137 11.080 -5.926 1.00 89.12 88 PHE A C 1
ATOM 731 O O . PHE A 1 88 ? -10.305 10.863 -5.621 1.00 89.12 88 PHE A O 1
ATOM 738 N N . ILE A 1 89 ? -8.230 10.101 -6.002 1.00 85.94 89 ILE A N 1
ATOM 739 C CA . ILE A 1 89 ? -8.547 8.695 -5.712 1.00 85.94 89 ILE A CA 1
ATOM 740 C C . ILE A 1 89 ? -9.069 8.556 -4.276 1.00 85.94 89 ILE A C 1
ATOM 742 O O . ILE A 1 89 ? -10.090 7.909 -4.063 1.00 85.94 89 ILE A O 1
ATOM 746 N N . ALA A 1 90 ? -8.433 9.209 -3.300 1.00 85.25 90 ALA A N 1
ATOM 747 C CA . ALA A 1 90 ? -8.879 9.177 -1.907 1.00 85.25 90 ALA A CA 1
ATOM 748 C C . ALA A 1 90 ? -10.285 9.774 -1.704 1.00 85.25 90 ALA A C 1
ATOM 750 O O . ALA A 1 90 ? -11.019 9.306 -0.840 1.00 85.25 90 ALA A O 1
ATOM 751 N N . LEU A 1 91 ? -10.675 10.778 -2.496 1.00 84.19 91 LEU A N 1
ATOM 752 C CA . LEU A 1 91 ? -12.022 11.362 -2.457 1.00 84.19 91 LEU A CA 1
ATOM 753 C C . LEU A 1 91 ? -13.075 10.481 -3.142 1.00 84.19 91 LEU A C 1
ATOM 755 O O . LEU A 1 91 ? -14.238 10.503 -2.750 1.00 84.19 91 LEU A O 1
ATOM 759 N N . VAL A 1 92 ? -12.681 9.731 -4.173 1.00 82.88 92 VAL A N 1
ATOM 760 C CA . VAL A 1 92 ? -13.588 8.899 -4.978 1.00 82.88 92 VAL A CA 1
ATOM 761 C C . VAL A 1 92 ? -13.847 7.530 -4.350 1.00 82.88 92 VAL A C 1
ATOM 763 O O . VAL A 1 92 ? -14.837 6.901 -4.704 1.00 82.88 92 VAL A O 1
ATOM 766 N N . VAL A 1 93 ? -13.001 7.052 -3.433 1.00 81.00 93 VAL A N 1
ATOM 767 C CA . VAL A 1 93 ? -13.131 5.723 -2.812 1.00 81.00 93 VAL A CA 1
ATOM 768 C C . VAL A 1 93 ? -13.966 5.800 -1.519 1.00 81.00 93 VAL A C 1
ATOM 770 O O . VAL A 1 93 ? -13.423 6.160 -0.474 1.00 81.00 93 VAL A O 1
ATOM 773 N N . PRO A 1 94 ? -15.268 5.437 -1.536 1.00 73.06 94 PRO A N 1
ATOM 774 C CA . PRO A 1 94 ? -16.092 5.373 -0.326 1.00 73.06 94 PRO A CA 1
ATOM 775 C C . PRO A 1 94 ? -15.804 4.134 0.539 1.00 73.06 94 PRO A C 1
ATOM 777 O O . PRO A 1 94 ? -15.934 4.215 1.757 1.00 73.06 94 PRO A O 1
ATOM 780 N N . ASN A 1 95 ? -15.388 3.012 -0.068 1.00 83.50 95 ASN A N 1
ATOM 781 C CA . ASN A 1 95 ? -15.080 1.750 0.618 1.00 83.50 95 ASN A CA 1
ATOM 782 C C . ASN A 1 95 ? -13.612 1.373 0.403 1.00 83.50 95 ASN A C 1
ATOM 784 O O . ASN A 1 95 ? -13.197 0.992 -0.696 1.00 83.50 95 ASN A O 1
ATOM 788 N N . PHE A 1 96 ? -12.815 1.463 1.465 1.00 84.50 96 PHE A N 1
ATOM 789 C CA . PHE A 1 96 ? -11.386 1.160 1.402 1.00 84.50 96 PHE A CA 1
ATOM 790 C C . PHE A 1 96 ? -11.127 -0.335 1.167 1.00 84.50 96 PHE A C 1
ATOM 792 O O . PHE A 1 96 ? -10.178 -0.688 0.465 1.00 84.50 96 PHE A O 1
ATOM 799 N N . ALA A 1 97 ? -11.970 -1.214 1.721 1.00 85.88 97 ALA A N 1
ATOM 800 C CA . ALA A 1 97 ? -11.790 -2.658 1.588 1.00 85.88 97 ALA A CA 1
ATOM 801 C C . ALA A 1 97 ? -11.963 -3.134 0.137 1.00 85.88 97 ALA A C 1
ATOM 803 O O . ALA A 1 97 ? -11.149 -3.919 -0.353 1.00 85.88 97 ALA A O 1
ATOM 804 N N . ASP A 1 98 ? -12.968 -2.611 -0.570 1.00 87.12 98 ASP A N 1
ATOM 805 C CA . ASP A 1 98 ? -13.218 -2.940 -1.977 1.00 87.12 98 ASP A CA 1
ATOM 806 C C . ASP A 1 98 ? -12.063 -2.474 -2.871 1.00 87.12 98 ASP A C 1
ATOM 808 O O . ASP A 1 98 ? -11.582 -3.231 -3.717 1.00 87.12 98 ASP A O 1
ATOM 812 N N . PHE A 1 99 ? -11.557 -1.258 -2.638 1.00 88.00 99 PHE A N 1
ATOM 813 C CA . PHE A 1 99 ? -10.392 -0.736 -3.351 1.00 88.00 99 PHE A CA 1
ATOM 814 C C . PHE A 1 99 ? -9.146 -1.597 -3.113 1.00 88.00 99 PHE A C 1
ATOM 816 O O . PHE A 1 99 ? -8.473 -1.982 -4.069 1.00 88.00 99 PHE A O 1
ATOM 823 N N . LEU A 1 100 ? -8.858 -1.952 -1.857 1.00 88.62 100 LEU A N 1
ATOM 824 C CA . LEU A 1 100 ? -7.706 -2.786 -1.518 1.00 88.62 100 LEU A CA 1
ATOM 825 C C . LEU A 1 100 ? -7.817 -4.191 -2.132 1.00 88.62 100 LEU A C 1
ATOM 827 O O . LEU A 1 100 ? -6.826 -4.714 -2.638 1.00 88.62 100 LEU A O 1
ATOM 831 N N . SER A 1 101 ? -9.014 -4.784 -2.131 1.00 90.62 101 SER A N 1
ATOM 832 C CA . SER A 1 101 ? -9.284 -6.082 -2.764 1.00 90.62 101 SER A CA 1
ATOM 833 C C . SER A 1 101 ? -9.087 -6.030 -4.282 1.00 90.62 101 SER A C 1
ATOM 835 O O . SER A 1 101 ? -8.445 -6.913 -4.855 1.00 90.62 101 SER A O 1
ATOM 837 N N . LEU A 1 102 ? -9.577 -4.973 -4.939 1.00 90.69 102 LEU A N 1
ATOM 838 C CA . LEU A 1 102 ? -9.429 -4.776 -6.381 1.00 90.69 102 LEU A CA 1
ATOM 839 C C . LEU A 1 102 ? -7.963 -4.578 -6.779 1.00 90.69 102 LEU A C 1
ATOM 841 O O . LEU A 1 102 ? -7.467 -5.255 -7.683 1.00 90.69 102 LEU A O 1
ATOM 845 N N . VAL A 1 103 ? -7.260 -3.667 -6.101 1.00 89.50 103 VAL A N 1
ATOM 846 C CA . VAL A 1 103 ? -5.840 -3.389 -6.361 1.00 89.50 103 VAL A CA 1
ATOM 847 C C . VAL A 1 103 ? -4.996 -4.620 -6.050 1.00 89.50 103 VAL A C 1
ATOM 849 O O . VAL A 1 103 ? -4.148 -4.990 -6.854 1.00 89.50 103 VAL A O 1
ATOM 852 N N . GLY A 1 104 ? -5.262 -5.298 -4.932 1.00 88.06 104 GLY A N 1
ATOM 853 C CA . GLY A 1 104 ? -4.555 -6.513 -4.545 1.00 88.06 104 GLY A CA 1
ATOM 854 C C . GLY A 1 104 ? -4.720 -7.628 -5.573 1.00 88.06 104 GLY A C 1
ATOM 855 O O . GLY A 1 104 ? -3.734 -8.203 -6.012 1.00 88.06 104 GLY A O 1
ATOM 856 N N . ARG A 1 105 ? -5.946 -7.910 -6.025 1.00 88.25 105 ARG A N 1
ATOM 857 C CA . ARG A 1 105 ? -6.172 -8.949 -7.040 1.00 88.25 105 ARG A CA 1
ATOM 858 C C . ARG A 1 105 ? -5.567 -8.574 -8.388 1.00 88.25 105 ARG A C 1
ATOM 860 O O . ARG A 1 105 ? -4.863 -9.381 -8.967 1.00 88.25 105 ARG A O 1
ATOM 867 N N . SER A 1 106 ? -5.780 -7.357 -8.877 1.00 92.38 106 SER A N 1
ATOM 868 C CA . SER A 1 106 ? -5.248 -6.954 -10.186 1.00 92.38 106 SER A CA 1
ATOM 869 C C . SER A 1 106 ? -3.717 -6.870 -10.193 1.00 92.38 106 SER A C 1
ATOM 871 O O . SER A 1 106 ? -3.055 -7.569 -10.957 1.00 92.38 106 SER A O 1
ATOM 873 N N . VAL A 1 107 ? -3.138 -6.049 -9.318 1.00 91.00 107 VAL A N 1
ATOM 874 C CA . VAL A 1 107 ? -1.703 -5.750 -9.332 1.00 91.00 107 VAL A CA 1
ATOM 875 C C . VAL A 1 107 ? -0.882 -6.946 -8.858 1.00 91.00 107 VAL A C 1
ATOM 877 O O . VAL A 1 107 ? 0.131 -7.253 -9.485 1.00 91.00 107 VAL A O 1
ATOM 880 N N . CYS A 1 108 ? -1.300 -7.659 -7.804 1.00 87.19 108 CYS A N 1
ATOM 881 C CA . CYS A 1 108 ? -0.523 -8.805 -7.325 1.00 87.19 108 CYS A CA 1
ATOM 882 C C . CYS A 1 108 ? -0.584 -9.995 -8.284 1.00 87.19 108 CYS A C 1
ATOM 884 O O . CYS A 1 108 ? 0.408 -10.707 -8.370 1.00 87.19 108 CYS A O 1
ATOM 886 N N . ILE A 1 109 ? -1.680 -10.212 -9.025 1.00 89.44 109 ILE A N 1
ATOM 887 C CA . ILE A 1 109 ? -1.707 -11.277 -10.042 1.00 89.44 109 ILE A CA 1
ATOM 888 C C . ILE A 1 109 ? -0.738 -10.939 -11.177 1.00 89.44 109 ILE A C 1
ATOM 890 O O . ILE A 1 109 ? 0.100 -11.762 -11.546 1.00 89.44 109 ILE A O 1
ATOM 894 N N . VAL A 1 110 ? -0.780 -9.699 -11.675 1.00 88.62 110 VAL A N 1
ATOM 895 C CA . VAL A 1 110 ? 0.124 -9.260 -12.745 1.00 88.62 110 VAL A CA 1
ATOM 896 C C . VAL A 1 110 ? 1.588 -9.346 -12.305 1.00 88.62 110 VAL A C 1
ATOM 898 O O . VAL A 1 110 ? 2.415 -9.883 -13.035 1.00 88.62 110 VAL A O 1
ATOM 901 N N . LEU A 1 111 ? 1.928 -8.849 -11.113 1.00 88.06 111 LEU A N 1
ATOM 902 C CA . LEU A 1 111 ? 3.314 -8.835 -10.634 1.00 88.06 111 LEU A CA 1
ATOM 903 C C . LEU A 1 111 ? 3.800 -10.189 -10.105 1.00 88.06 111 LEU A C 1
ATOM 905 O O . LEU A 1 111 ? 4.986 -10.483 -10.217 1.00 88.06 111 LEU A O 1
ATOM 909 N N . GLY A 1 112 ? 2.922 -10.980 -9.491 1.00 85.81 112 GLY A N 1
ATOM 910 C CA . GLY A 1 112 ? 3.270 -12.222 -8.800 1.00 85.81 112 GLY A CA 1
ATOM 911 C C . GLY A 1 112 ? 3.191 -13.472 -9.671 1.00 85.81 112 GLY A C 1
ATOM 912 O O . GLY A 1 112 ? 3.919 -14.423 -9.404 1.00 85.81 112 GLY A O 1
ATOM 913 N N . PHE A 1 113 ? 2.353 -13.467 -10.710 1.00 84.50 113 PHE A N 1
ATOM 914 C CA . PHE A 1 113 ? 2.154 -14.625 -11.587 1.00 84.50 113 PHE A CA 1
ATOM 915 C C . PHE A 1 113 ? 2.514 -14.316 -13.041 1.00 84.50 113 PHE A C 1
ATOM 917 O O . PHE A 1 113 ? 3.375 -14.985 -13.609 1.00 84.50 113 PHE A O 1
ATOM 924 N N . VAL A 1 114 ? 1.943 -13.256 -13.623 1.00 85.31 114 VAL A N 1
ATOM 925 C CA . VAL A 1 114 ? 2.113 -12.964 -15.060 1.00 85.31 114 VAL A CA 1
ATOM 926 C C . VAL A 1 114 ? 3.539 -12.516 -15.387 1.00 85.31 114 VAL A C 1
ATOM 928 O O . VAL A 1 114 ? 4.158 -13.025 -16.318 1.00 85.31 114 VAL A O 1
ATOM 931 N N . LEU A 1 115 ? 4.088 -11.567 -14.628 1.00 83.31 115 LEU A N 1
ATOM 932 C CA . LEU A 1 115 ? 5.409 -11.006 -14.906 1.00 83.31 115 LEU A CA 1
ATOM 933 C C . LEU A 1 115 ? 6.552 -12.035 -14.729 1.00 83.31 115 LEU A C 1
ATOM 935 O O . LEU A 1 115 ? 7.412 -12.097 -15.610 1.00 83.31 115 LEU A O 1
ATOM 939 N N . PRO A 1 116 ? 6.574 -12.881 -13.675 1.00 84.56 116 PRO A N 1
ATOM 940 C CA . PRO A 1 116 ? 7.561 -13.954 -13.549 1.00 84.56 116 PRO A CA 1
ATOM 941 C C . PRO A 1 116 ? 7.470 -14.994 -14.672 1.00 84.56 116 PRO A C 1
ATOM 943 O O . PRO A 1 116 ? 8.510 -15.381 -15.202 1.00 84.56 116 PRO A O 1
ATOM 946 N N . ALA A 1 117 ? 6.255 -15.388 -15.082 1.00 82.00 117 ALA A N 1
ATOM 947 C CA . ALA A 1 117 ? 6.045 -16.312 -16.200 1.00 82.00 117 ALA A CA 1
ATOM 948 C C . ALA A 1 117 ? 6.552 -15.722 -17.529 1.00 82.00 117 ALA A C 1
ATOM 950 O O . ALA A 1 117 ? 7.251 -16.388 -18.290 1.00 82.00 117 ALA A O 1
ATOM 951 N N . LEU A 1 118 ? 6.300 -14.430 -17.781 1.00 81.00 118 LEU A N 1
ATOM 952 C CA . LEU A 1 118 ? 6.824 -13.742 -18.965 1.00 81.00 118 LEU A CA 1
ATOM 953 C C . LEU A 1 118 ? 8.356 -13.702 -18.985 1.00 81.00 118 LEU A C 1
ATOM 955 O O . LEU A 1 118 ? 8.958 -13.951 -20.029 1.00 81.00 118 LEU A O 1
ATOM 959 N N . PHE A 1 119 ? 9.006 -13.404 -17.857 1.00 82.38 119 PHE A N 1
ATOM 960 C CA . PHE A 1 119 ? 10.470 -13.403 -17.795 1.00 82.38 119 PHE A CA 1
ATOM 961 C C . PHE A 1 119 ? 11.065 -14.800 -17.981 1.00 82.38 119 PHE A C 1
ATOM 963 O O . PHE A 1 119 ? 12.081 -14.934 -18.666 1.00 82.38 119 PHE A O 1
ATOM 970 N N . HIS A 1 120 ? 10.422 -15.829 -17.428 1.00 81.00 120 HIS A N 1
ATOM 971 C CA . HIS A 1 120 ? 10.819 -17.219 -17.627 1.00 81.00 120 HIS A CA 1
ATOM 972 C C . HIS A 1 120 ? 10.735 -17.619 -19.110 1.00 81.00 120 HIS A C 1
ATOM 974 O O . HIS A 1 120 ? 11.728 -18.075 -19.682 1.00 81.00 120 HIS A O 1
ATOM 980 N N . LEU A 1 121 ? 9.609 -17.328 -19.769 1.00 76.62 121 LEU A N 1
ATOM 981 C CA . LEU A 1 121 ? 9.395 -17.621 -21.187 1.00 76.62 121 LEU A CA 1
ATOM 982 C C . LEU A 1 121 ? 10.373 -16.873 -22.107 1.00 76.62 121 LEU A C 1
ATOM 984 O O . LEU A 1 121 ? 10.866 -17.445 -23.076 1.00 76.62 121 LEU A O 1
ATOM 988 N N . ILE A 1 122 ? 10.671 -15.599 -21.819 1.00 80.19 122 ILE A N 1
ATOM 989 C CA . ILE A 1 122 ? 11.627 -14.803 -22.608 1.00 80.19 122 ILE A CA 1
ATOM 990 C C . ILE A 1 122 ? 13.056 -15.334 -22.432 1.00 80.19 122 ILE A C 1
ATOM 992 O O . ILE A 1 122 ? 13.804 -15.370 -23.407 1.00 80.19 122 ILE A O 1
ATOM 996 N N . SER A 1 123 ? 13.435 -15.760 -21.222 1.00 77.94 123 SER A N 1
ATOM 997 C CA . SER A 1 123 ? 14.791 -16.243 -20.931 1.00 77.94 123 SER A CA 1
ATOM 998 C C . SER A 1 123 ? 15.065 -17.659 -21.450 1.00 77.94 123 SER A C 1
ATOM 1000 O O . SER A 1 123 ? 16.210 -17.952 -21.779 1.00 77.94 123 SER A O 1
ATOM 1002 N N . PHE A 1 124 ? 14.054 -18.531 -21.517 1.00 71.69 124 PHE A N 1
ATOM 1003 C CA . PHE A 1 124 ? 14.192 -19.934 -21.948 1.00 71.69 124 PHE A CA 1
ATOM 1004 C C . PHE A 1 124 ? 13.633 -20.211 -23.351 1.00 71.69 124 PHE A C 1
ATOM 1006 O O . PHE A 1 124 ? 13.500 -21.366 -23.757 1.00 71.69 124 PHE A O 1
ATOM 1013 N N . LYS A 1 125 ? 13.325 -19.157 -24.116 1.00 64.44 125 LYS A N 1
ATOM 1014 C CA . LYS A 1 125 ? 12.670 -19.246 -25.429 1.00 64.44 125 LYS A CA 1
ATOM 1015 C C . LYS A 1 125 ? 13.407 -20.137 -26.438 1.00 64.44 125 LYS A C 1
ATOM 1017 O O . LYS A 1 125 ? 12.756 -20.748 -27.281 1.00 64.44 125 LYS A O 1
ATOM 1022 N N . ASP A 1 126 ? 14.732 -20.229 -26.328 1.00 64.19 126 ASP A N 1
ATOM 1023 C CA . ASP A 1 126 ? 15.584 -20.969 -27.265 1.00 64.19 126 ASP A CA 1
ATOM 1024 C C . ASP A 1 126 ? 15.835 -22.443 -26.860 1.00 64.19 126 ASP A C 1
ATOM 1026 O O . ASP A 1 126 ? 16.314 -23.218 -27.684 1.00 64.19 126 ASP A O 1
ATOM 1030 N N . GLU A 1 127 ? 15.460 -22.873 -25.642 1.00 64.19 127 GLU A N 1
ATOM 1031 C CA . GLU A 1 127 ? 15.675 -24.251 -25.136 1.00 64.19 127 GLU A CA 1
ATOM 1032 C C . GLU A 1 127 ? 14.377 -25.011 -24.772 1.00 64.19 127 GLU A C 1
ATOM 1034 O O . GLU A 1 127 ? 14.416 -26.113 -24.218 1.00 64.19 127 GLU A O 1
ATOM 1039 N N . LEU A 1 128 ? 13.196 -24.451 -25.053 1.00 56.41 128 LEU A N 1
ATOM 1040 C CA . LEU A 1 128 ? 11.960 -24.908 -24.409 1.00 56.41 128 LEU A CA 1
ATOM 1041 C C . LEU A 1 128 ? 11.400 -26.244 -24.960 1.00 56.41 128 LEU A C 1
ATOM 1043 O O . LEU A 1 128 ? 10.868 -26.321 -26.068 1.00 56.41 128 LEU A O 1
ATOM 1047 N N . GLN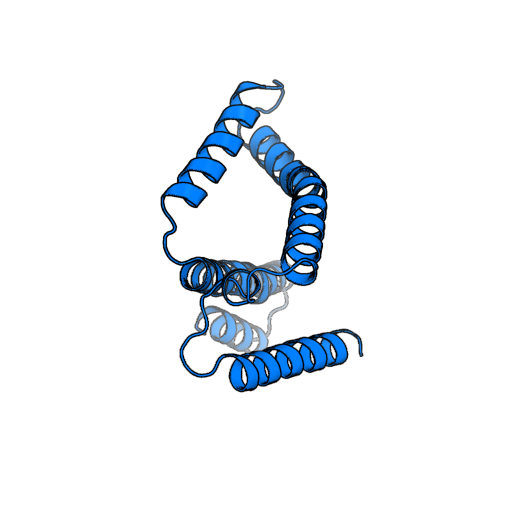 A 1 129 ? 11.425 -27.294 -24.127 1.00 60.09 129 GLN A N 1
ATOM 1048 C CA . GLN A 1 129 ? 10.605 -28.507 -24.283 1.00 60.09 129 GLN A CA 1
ATOM 1049 C C . GLN A 1 129 ? 9.114 -28.209 -24.020 1.00 60.09 129 GLN A C 1
ATOM 1051 O O . GLN A 1 129 ? 8.769 -27.475 -23.094 1.00 60.09 129 GLN A O 1
ATOM 1056 N N . TRP A 1 130 ? 8.220 -28.870 -24.770 1.00 56.94 130 TRP A N 1
ATOM 1057 C CA . TRP A 1 130 ? 6.745 -28.747 -24.741 1.00 56.94 130 TRP A CA 1
ATOM 1058 C C . TRP A 1 130 ? 6.078 -28.748 -23.349 1.00 56.94 130 TRP A C 1
ATOM 1060 O O . TRP A 1 130 ? 4.981 -28.218 -23.200 1.00 56.94 130 TRP A O 1
ATOM 1070 N N . HIS A 1 131 ? 6.725 -29.309 -22.323 1.00 56.34 131 HIS A N 1
ATOM 1071 C CA . HIS A 1 131 ? 6.209 -29.341 -20.950 1.00 56.34 131 HIS A CA 1
ATOM 1072 C C . HIS A 1 131 ? 6.315 -27.991 -20.213 1.00 56.34 131 HIS A C 1
ATOM 1074 O O . HIS A 1 131 ? 5.476 -27.702 -19.364 1.00 56.34 131 HIS A O 1
ATOM 1080 N N . GLY A 1 132 ? 7.309 -27.155 -20.542 1.00 60.00 132 GLY A N 1
ATOM 1081 C CA . GLY A 1 132 ? 7.448 -25.806 -19.973 1.00 60.00 132 GLY A CA 1
ATOM 1082 C C . GLY A 1 132 ? 6.422 -24.828 -20.549 1.00 60.00 132 GLY A C 1
ATOM 1083 O O . GLY A 1 132 ? 5.847 -24.033 -19.815 1.00 60.00 132 GLY A O 1
ATOM 1084 N N . LEU A 1 133 ? 6.110 -24.975 -21.842 1.00 61.91 133 LEU A N 1
ATOM 1085 C CA . LEU A 1 133 ? 5.131 -24.142 -22.544 1.00 61.91 133 LEU A CA 1
ATOM 1086 C C . LEU A 1 133 ? 3.715 -24.316 -21.969 1.00 61.91 133 LEU A C 1
ATOM 1088 O O . LEU A 1 133 ? 3.025 -23.335 -21.731 1.00 61.91 133 LEU A O 1
ATOM 1092 N N . VAL A 1 134 ? 3.305 -25.558 -21.678 1.00 61.66 134 VAL A N 1
ATOM 1093 C CA . VAL A 1 134 ? 1.986 -25.853 -21.082 1.00 61.66 134 VAL A CA 1
ATOM 1094 C C . VAL A 1 134 ? 1.875 -25.316 -19.650 1.00 61.66 134 VAL A C 1
ATOM 1096 O O . VAL A 1 134 ? 0.795 -24.898 -19.239 1.00 61.66 134 VAL A O 1
ATOM 1099 N N . SER A 1 135 ? 2.976 -25.312 -18.889 1.00 60.53 135 SER A N 1
ATOM 1100 C CA . SER A 1 135 ? 2.971 -24.826 -17.505 1.00 60.53 135 SER A CA 1
ATOM 1101 C C . SER A 1 135 ? 2.869 -23.300 -17.414 1.00 60.53 135 SER A C 1
ATOM 1103 O O . SER A 1 135 ? 2.218 -22.813 -16.494 1.00 60.53 135 SER A O 1
ATOM 1105 N N . ASP A 1 136 ? 3.469 -22.560 -18.352 1.00 62.06 136 ASP A N 1
ATOM 1106 C CA . ASP A 1 136 ? 3.381 -21.093 -18.403 1.00 62.06 136 ASP A CA 1
ATOM 1107 C C . ASP A 1 136 ? 2.038 -20.619 -18.999 1.00 62.06 136 ASP A C 1
ATOM 1109 O O . ASP A 1 136 ? 1.441 -19.679 -18.475 1.00 62.06 136 ASP A O 1
ATOM 1113 N N . ASP A 1 137 ? 1.490 -21.309 -20.011 1.00 62.81 137 ASP A N 1
ATOM 1114 C CA . ASP A 1 137 ? 0.141 -21.025 -20.539 1.00 62.81 137 ASP A CA 1
ATOM 1115 C C . ASP A 1 137 ? -0.941 -21.254 -19.468 1.00 62.81 137 ASP A C 1
ATOM 1117 O O . ASP A 1 137 ? -1.837 -20.431 -19.287 1.00 62.81 137 ASP A O 1
ATOM 1121 N N . ALA A 1 138 ? -0.823 -22.330 -18.680 1.00 61.41 138 ALA A N 1
ATOM 1122 C CA . ALA A 1 138 ? -1.739 -22.594 -17.572 1.00 61.41 138 ALA A CA 1
ATOM 1123 C C . ALA A 1 138 ? -1.686 -21.504 -16.485 1.00 61.41 138 ALA A C 1
ATOM 1125 O O . ALA A 1 138 ? -2.709 -21.208 -15.878 1.00 61.41 138 ALA A O 1
ATOM 1126 N N . LEU A 1 139 ? -0.524 -20.886 -16.253 1.00 63.50 139 LEU A N 1
ATOM 1127 C CA . LEU A 1 139 ? -0.328 -19.832 -15.249 1.00 63.50 139 LEU A CA 1
ATOM 1128 C C . LEU A 1 139 ? -0.831 -18.454 -15.706 1.00 63.50 139 LEU A C 1
ATOM 1130 O O . LEU A 1 139 ? -1.160 -17.622 -14.866 1.00 63.50 139 LEU A O 1
ATOM 1134 N N . ILE A 1 140 ? -0.890 -18.211 -17.018 1.00 63.19 140 ILE A N 1
ATOM 1135 C CA . ILE A 1 140 ? -1.417 -16.971 -17.613 1.00 63.19 140 ILE A CA 1
ATOM 1136 C C . ILE A 1 140 ? -2.948 -17.027 -17.770 1.00 63.19 140 ILE A C 1
ATOM 1138 O O . ILE A 1 140 ? -3.604 -15.985 -17.771 1.00 63.19 140 ILE A O 1
ATOM 1142 N N . VAL A 1 141 ? -3.520 -18.228 -17.917 1.00 59.88 141 VAL A N 1
ATOM 1143 C CA . VAL A 1 141 ? -4.967 -18.447 -18.109 1.00 59.88 141 VAL A CA 1
ATOM 1144 C C . VAL A 1 141 ? -5.752 -18.520 -16.784 1.00 59.88 141 VAL A C 1
ATOM 1146 O O . VAL A 1 141 ? -6.969 -18.320 -16.800 1.00 59.88 141 VAL A O 1
ATOM 1149 N N . ILE A 1 142 ? -5.085 -18.783 -15.653 1.00 55.62 142 ILE A N 1
ATOM 1150 C CA . ILE A 1 142 ? -5.663 -18.769 -14.289 1.00 55.62 142 ILE A CA 1
ATOM 1151 C C . ILE A 1 142 ? -5.694 -17.343 -13.728 1.00 55.62 142 ILE A C 1
ATOM 1153 O O . ILE A 1 142 ? -6.744 -16.973 -13.150 1.00 55.62 142 ILE A O 1
#

InterPro domains:
  IPR013057 Amino acid transporter, transmembrane domain [PF01490] (3-132)

Foldseek 3Di:
DVVVVVVVVVVVVVVVLCVPQPPPQALDNLVSDDPDPVSVVVVVVVVVVCVVVVVVVCVVVLVVVCVVPPVDDDDPVVVVVVVVVVVVVVVVDPGPNVVCVVCCVVVCLCVVQVVVLVVVCVVCVPPDDPVSVVVSVVSVVD